Protein AF-A0A7Y0JKX0-F1 (afdb_monomer_lite)

Structure (mmCIF, N/CA/C/O backbone):
data_AF-A0A7Y0JKX0-F1
#
_entry.id   AF-A0A7Y0JKX0-F1
#
loop_
_atom_site.group_PDB
_atom_site.id
_atom_site.type_symbol
_atom_site.label_atom_id
_atom_site.label_alt_id
_atom_site.label_comp_id
_atom_site.label_asym_id
_atom_site.label_entity_id
_atom_site.label_seq_id
_atom_site.pdbx_PDB_ins_code
_atom_site.Cartn_x
_atom_site.Cartn_y
_atom_site.Cartn_z
_atom_site.occupancy
_atom_site.B_iso_or_equiv
_atom_site.auth_seq_id
_atom_site.auth_comp_id
_atom_site.auth_asym_id
_atom_site.auth_atom_id
_atom_site.pdbx_PDB_model_num
ATOM 1 N N . MET A 1 1 ? -9.234 -8.652 -4.393 1.00 89.75 1 MET A N 1
ATOM 2 C CA . MET A 1 1 ? -8.025 -9.480 -4.237 1.00 89.75 1 MET A CA 1
ATOM 3 C C . MET A 1 1 ? -7.405 -9.195 -2.875 1.00 89.75 1 MET A C 1
ATOM 5 O O . MET A 1 1 ? -7.487 -8.053 -2.423 1.00 89.75 1 MET A O 1
ATOM 9 N N . PRO A 1 2 ? -6.842 -10.199 -2.181 1.00 92.75 2 PRO A N 1
ATOM 10 C CA . PRO A 1 2 ? -6.149 -9.977 -0.912 1.00 92.75 2 PRO A CA 1
ATOM 11 C C . PRO A 1 2 ? -4.874 -9.144 -1.111 1.00 92.75 2 PRO A C 1
ATOM 13 O O . PRO A 1 2 ? -4.319 -9.102 -2.211 1.00 92.75 2 PRO A O 1
ATOM 16 N N . LEU A 1 3 ? -4.407 -8.482 -0.050 1.00 92.75 3 LEU A N 1
ATOM 17 C CA . LEU A 1 3 ? -3.132 -7.764 -0.080 1.00 92.75 3 LEU A CA 1
ATOM 18 C C . LEU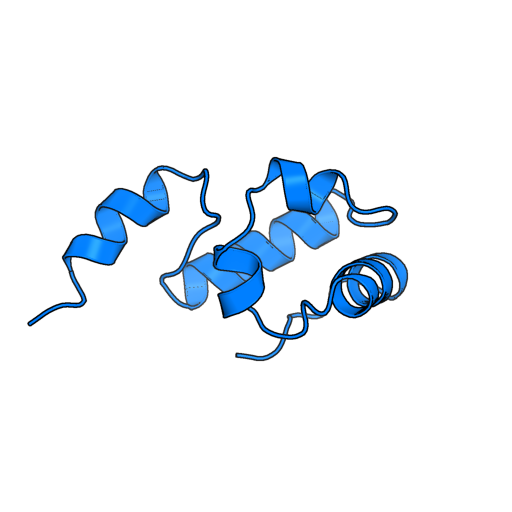 A 1 3 ? -1.948 -8.743 -0.176 1.00 92.75 3 LEU A C 1
ATOM 20 O O . LEU A 1 3 ? -1.991 -9.819 0.425 1.00 92.75 3 LEU A O 1
ATOM 24 N N . PRO A 1 4 ? -0.868 -8.376 -0.889 1.00 92.94 4 PRO A N 1
ATOM 25 C CA . PRO A 1 4 ? 0.363 -9.157 -0.879 1.00 92.94 4 PRO A CA 1
ATOM 26 C C . PRO A 1 4 ? 1.027 -9.108 0.507 1.00 92.94 4 PRO A C 1
ATOM 28 O O . PRO A 1 4 ? 0.657 -8.326 1.380 1.00 92.94 4 PRO A O 1
ATOM 31 N N . HIS A 1 5 ? 2.062 -9.918 0.719 1.00 92.38 5 HIS A N 1
ATOM 32 C CA . HIS A 1 5 ? 2.865 -9.825 1.940 1.00 92.38 5 HIS A CA 1
ATOM 33 C C . HIS A 1 5 ? 3.721 -8.547 1.918 1.00 92.38 5 HIS A C 1
ATOM 35 O O . HIS A 1 5 ? 4.607 -8.413 1.071 1.00 92.38 5 HIS A O 1
ATOM 41 N N . LEU A 1 6 ? 3.456 -7.626 2.850 1.00 90.94 6 LEU A N 1
ATOM 42 C CA . LEU A 1 6 ? 4.091 -6.298 2.928 1.00 90.94 6 LEU A CA 1
ATOM 43 C C . LEU A 1 6 ? 5.006 -6.122 4.151 1.00 90.94 6 LEU A C 1
ATOM 45 O O . LEU A 1 6 ? 5.775 -5.167 4.211 1.00 90.94 6 LEU A O 1
ATOM 49 N N . GLY A 1 7 ? 4.941 -7.048 5.109 1.00 90.50 7 GLY A N 1
ATOM 50 C CA . GLY A 1 7 ? 5.538 -6.907 6.437 1.00 90.50 7 GLY A CA 1
ATOM 51 C C . GLY A 1 7 ? 4.530 -6.374 7.459 1.00 90.50 7 GLY A C 1
ATOM 52 O O . GLY A 1 7 ? 3.557 -5.708 7.109 1.00 90.50 7 GLY A O 1
ATOM 53 N N . ALA A 1 8 ? 4.757 -6.679 8.740 1.00 91.19 8 ALA A N 1
ATOM 54 C CA . ALA A 1 8 ? 3.776 -6.428 9.798 1.00 91.19 8 ALA A CA 1
ATOM 55 C C . ALA A 1 8 ? 3.381 -4.945 9.928 1.00 91.19 8 ALA A C 1
ATOM 57 O O . ALA A 1 8 ? 2.206 -4.650 10.128 1.00 91.19 8 ALA A O 1
ATOM 58 N N . ALA A 1 9 ? 4.335 -4.021 9.783 1.00 92.19 9 ALA A N 1
ATOM 59 C CA . ALA A 1 9 ? 4.090 -2.583 9.900 1.00 92.19 9 ALA A CA 1
ATOM 60 C C . ALA A 1 9 ? 3.170 -2.059 8.783 1.00 92.19 9 ALA A C 1
ATOM 62 O O . ALA A 1 9 ? 2.107 -1.513 9.070 1.00 92.19 9 ALA A O 1
ATOM 63 N N . ALA A 1 10 ? 3.521 -2.316 7.519 1.00 93.31 10 ALA A N 1
ATOM 64 C CA . ALA A 1 10 ? 2.724 -1.910 6.363 1.00 93.31 10 ALA A CA 1
ATOM 65 C C . ALA A 1 10 ? 1.325 -2.548 6.361 1.00 93.31 10 ALA A C 1
ATOM 67 O O . ALA A 1 10 ? 0.333 -1.864 6.118 1.00 93.31 10 ALA A O 1
ATOM 68 N N . THR A 1 11 ? 1.224 -3.844 6.687 1.00 93.38 11 THR A N 1
ATOM 69 C CA . THR A 1 11 ? -0.075 -4.523 6.800 1.00 93.38 11 THR A CA 1
ATOM 70 C C . THR A 1 11 ? -0.939 -3.895 7.894 1.00 93.38 11 THR A C 1
ATOM 72 O O . THR A 1 11 ? -2.115 -3.641 7.659 1.00 93.38 11 THR A O 1
ATOM 75 N N . ARG A 1 12 ? -0.377 -3.598 9.074 1.00 94.31 12 ARG A N 1
ATOM 76 C CA . ARG A 1 12 ? -1.125 -2.939 10.158 1.00 94.31 12 ARG A CA 1
ATOM 77 C C . ARG A 1 12 ? -1.580 -1.537 9.770 1.00 94.31 12 ARG A C 1
ATOM 79 O O . ARG A 1 12 ? -2.717 -1.190 10.065 1.00 94.31 12 ARG A O 1
ATOM 86 N N . ALA A 1 13 ? -0.731 -0.763 9.102 1.00 94.19 13 ALA A N 1
ATOM 87 C CA . ALA A 1 13 ? -1.058 0.597 8.688 1.00 94.19 13 ALA A CA 1
ATOM 88 C C . ALA A 1 13 ? -2.219 0.639 7.683 1.00 94.19 13 ALA A C 1
ATOM 90 O O . ALA A 1 13 ? -3.132 1.446 7.833 1.00 94.19 13 ALA A O 1
ATOM 91 N N . LEU A 1 14 ? -2.224 -0.272 6.704 1.00 93.00 14 LEU A N 1
ATOM 92 C CA . LEU A 1 14 ? -3.321 -0.401 5.741 1.00 93.00 14 LEU A CA 1
ATOM 93 C C . LEU A 1 14 ? -4.612 -0.879 6.416 1.00 93.00 14 LEU A C 1
ATOM 95 O O . LEU A 1 14 ? -5.661 -0.259 6.250 1.00 93.00 14 LEU A O 1
ATOM 99 N N . THR A 1 15 ? -4.535 -1.922 7.246 1.00 93.31 15 THR A N 1
ATOM 100 C CA . THR A 1 15 ? -5.704 -2.437 7.975 1.00 93.31 15 THR A CA 1
ATOM 101 C C . THR A 1 15 ? -6.297 -1.391 8.922 1.00 93.31 15 THR A C 1
ATOM 103 O O . THR A 1 15 ? -7.517 -1.302 9.029 1.00 93.31 15 THR A O 1
ATOM 106 N N . ALA A 1 16 ? -5.469 -0.565 9.570 1.00 93.12 16 ALA A N 1
ATOM 107 C CA . ALA A 1 16 ? -5.930 0.528 10.430 1.00 93.12 16 ALA A CA 1
ATOM 108 C C . ALA A 1 16 ? -6.738 1.593 9.665 1.00 93.12 16 ALA A C 1
ATOM 110 O O . ALA A 1 16 ? -7.602 2.236 10.250 1.00 93.12 16 ALA A O 1
ATOM 111 N N . GLN A 1 17 ? -6.500 1.737 8.358 1.00 92.62 17 GLN A N 1
ATOM 112 C CA . GLN A 1 17 ? -7.279 2.587 7.451 1.00 92.62 17 GLN A CA 1
ATOM 113 C C . GLN A 1 17 ? -8.475 1.852 6.813 1.00 92.62 17 GLN A C 1
ATOM 115 O O . GLN A 1 17 ? -9.127 2.380 5.917 1.00 92.62 17 GLN A O 1
ATOM 120 N N . GLY A 1 18 ? -8.757 0.605 7.213 1.00 94.44 18 GLY A N 1
ATOM 121 C CA . GLY A 1 18 ? -9.797 -0.231 6.600 1.00 94.44 18 GLY A CA 1
ATOM 122 C C . GLY A 1 18 ? -9.436 -0.768 5.207 1.00 94.44 18 GLY A C 1
ATOM 123 O O . GLY A 1 18 ? -10.289 -1.327 4.510 1.00 94.44 18 GLY A O 1
ATOM 124 N N . VAL A 1 19 ? -8.176 -0.623 4.793 1.00 95.25 19 VAL A N 1
ATOM 125 C CA . VAL A 1 19 ? -7.662 -1.089 3.503 1.00 95.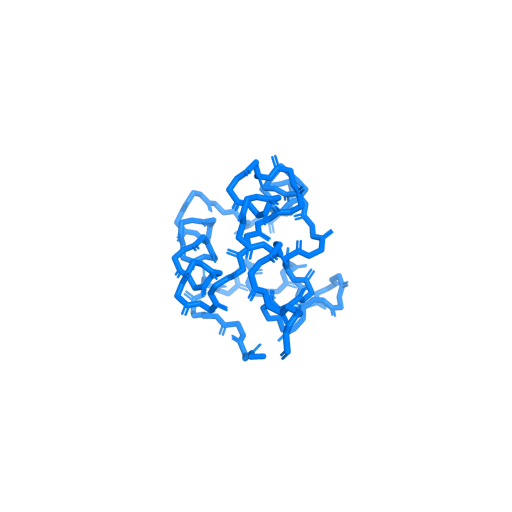25 19 VAL A CA 1
ATOM 126 C C . VAL A 1 19 ? -7.159 -2.516 3.671 1.00 95.25 19 VAL A C 1
ATOM 128 O O . VAL A 1 19 ? -6.066 -2.762 4.173 1.00 95.25 19 VAL A O 1
ATOM 131 N N . VAL A 1 20 ? -7.975 -3.475 3.247 1.00 94.75 20 VAL A N 1
ATOM 132 C CA . VAL A 1 20 ? -7.708 -4.916 3.400 1.00 94.75 20 VAL A CA 1
ATOM 133 C C . VAL A 1 20 ? -7.693 -5.660 2.063 1.00 94.75 20 VAL A C 1
ATOM 135 O O . VAL A 1 20 ? -7.429 -6.863 2.012 1.00 94.75 20 VAL A O 1
ATOM 138 N N . ARG A 1 21 ? -7.960 -4.952 0.961 1.00 95.69 21 ARG A N 1
ATOM 139 C CA . ARG A 1 21 ? -7.995 -5.481 -0.405 1.00 95.69 21 ARG A CA 1
ATOM 140 C C . ARG A 1 21 ? -7.214 -4.597 -1.366 1.00 95.69 21 ARG A C 1
ATOM 142 O O . ARG A 1 21 ? -7.135 -3.383 -1.197 1.00 95.69 21 ARG A O 1
ATOM 149 N N . LEU A 1 22 ? -6.683 -5.219 -2.412 1.00 95.06 22 LEU A N 1
ATOM 150 C CA . LEU A 1 22 ? -5.867 -4.560 -3.428 1.00 95.06 22 LEU A CA 1
ATOM 151 C C . LEU A 1 22 ? -6.635 -3.475 -4.205 1.00 95.06 22 LEU A C 1
ATOM 153 O O . LEU A 1 22 ? -6.079 -2.436 -4.536 1.00 95.06 22 LEU A O 1
ATOM 157 N N . GLU A 1 23 ? -7.929 -3.669 -4.442 1.00 94.19 23 GLU A N 1
ATOM 158 C CA . GLU A 1 23 ? -8.789 -2.699 -5.128 1.00 94.19 23 GLU A CA 1
ATOM 159 C C . GLU A 1 23 ? -8.976 -1.414 -4.311 1.00 94.19 23 GLU A C 1
ATOM 161 O O . GLU A 1 23 ? -9.067 -0.327 -4.870 1.00 94.19 23 GLU A O 1
ATOM 166 N N . GLN A 1 24 ? -8.986 -1.525 -2.980 1.00 95.75 24 GLN A N 1
ATOM 167 C CA . GLN A 1 24 ? -9.043 -0.358 -2.097 1.00 95.75 24 GLN A CA 1
ATOM 168 C C . GLN A 1 24 ? -7.730 0.429 -2.158 1.00 95.75 24 GLN A C 1
ATOM 170 O O . GLN A 1 24 ? -7.747 1.655 -2.140 1.00 95.75 24 GLN A O 1
ATOM 175 N N . VAL A 1 25 ? -6.599 -0.273 -2.296 1.00 95.44 25 VAL A N 1
ATOM 176 C CA . VAL A 1 25 ? -5.288 0.352 -2.513 1.00 95.44 25 VAL A CA 1
ATOM 177 C C . VAL A 1 25 ? -5.254 1.115 -3.840 1.00 95.44 25 VAL A C 1
ATOM 179 O O . VAL A 1 25 ? -4.703 2.208 -3.884 1.00 95.44 25 VAL A O 1
ATOM 182 N N . ALA A 1 26 ? -5.874 0.592 -4.903 1.00 95.31 26 ALA A N 1
ATOM 183 C CA . ALA A 1 26 ? -5.971 1.283 -6.195 1.00 95.31 26 ALA A CA 1
ATOM 184 C C . ALA A 1 26 ? -6.712 2.635 -6.103 1.00 95.31 26 ALA A C 1
ATOM 186 O O . ALA A 1 26 ? -6.458 3.542 -6.891 1.00 95.31 26 ALA A O 1
ATOM 187 N N . GLY A 1 27 ? -7.607 2.788 -5.120 1.00 94.12 27 GLY A N 1
ATOM 188 C CA . GLY A 1 27 ? -8.292 4.051 -4.829 1.00 94.12 27 GLY A CA 1
ATOM 189 C C . GLY A 1 27 ? -7.417 5.108 -4.144 1.00 94.12 27 GLY A C 1
ATOM 190 O O . GLY A 1 27 ? -7.821 6.272 -4.073 1.00 94.12 27 GLY A O 1
ATOM 191 N N . LEU A 1 28 ? -6.235 4.729 -3.657 1.00 94.75 28 LEU A N 1
ATOM 192 C CA . LEU A 1 28 ? -5.263 5.620 -3.028 1.00 94.75 28 LEU A CA 1
ATOM 193 C C . LEU A 1 28 ? -4.181 6.044 -4.021 1.00 94.75 28 LEU A C 1
ATOM 195 O O . LEU A 1 28 ? -3.907 5.357 -5.008 1.00 94.75 28 LEU A O 1
ATOM 199 N N . SER A 1 29 ? -3.545 7.176 -3.743 1.00 94.44 29 SER A N 1
ATOM 200 C CA . SER A 1 29 ? -2.331 7.604 -4.427 1.00 94.44 29 SER A CA 1
ATOM 201 C C . SER A 1 29 ? -1.098 6.876 -3.879 1.00 94.44 29 SER A C 1
ATOM 203 O O . SER A 1 29 ? -1.070 6.437 -2.724 1.00 94.44 29 SER A O 1
ATOM 205 N N . ALA A 1 30 ? -0.044 6.769 -4.687 1.00 92.69 30 ALA A N 1
ATOM 206 C CA . ALA A 1 30 ? 1.230 6.218 -4.238 1.00 92.69 30 ALA A CA 1
ATOM 207 C C . ALA A 1 30 ? 1.787 7.014 -3.044 1.00 92.69 30 ALA A C 1
ATOM 209 O O . ALA A 1 30 ? 2.326 6.426 -2.106 1.00 92.69 30 ALA A O 1
ATOM 210 N N . ALA A 1 31 ? 1.604 8.338 -3.057 1.00 91.88 31 ALA A N 1
ATOM 211 C CA . ALA A 1 31 ? 2.021 9.228 -1.978 1.00 91.88 31 ALA A CA 1
ATOM 212 C C . ALA A 1 31 ? 1.205 9.030 -0.687 1.00 91.88 31 ALA A C 1
ATOM 214 O O . ALA A 1 31 ? 1.788 8.983 0.393 1.00 91.88 31 ALA A O 1
ATOM 215 N N . GLU A 1 32 ? -0.120 8.862 -0.778 1.00 93.56 32 GLU A N 1
ATOM 216 C CA . GLU A 1 32 ? -0.987 8.564 0.375 1.00 93.56 32 GLU A CA 1
ATOM 217 C C . GLU A 1 32 ? -0.572 7.250 1.035 1.00 93.56 32 GLU A C 1
ATOM 219 O O . GLU A 1 32 ? -0.447 7.172 2.255 1.00 93.56 32 GLU A O 1
ATOM 224 N N . VAL A 1 33 ? -0.303 6.230 0.220 1.00 93.06 33 VAL A N 1
ATOM 225 C CA . VAL A 1 33 ? 0.151 4.920 0.690 1.00 93.06 33 VAL A CA 1
ATOM 226 C C . VAL A 1 33 ? 1.537 5.010 1.325 1.00 93.06 33 VAL A C 1
ATOM 228 O O . VAL A 1 33 ? 1.756 4.414 2.374 1.00 93.06 33 VAL A O 1
ATOM 231 N N . GLN A 1 34 ? 2.460 5.773 0.738 1.00 91.38 34 GLN A N 1
ATOM 232 C CA . GLN A 1 34 ? 3.802 5.983 1.286 1.00 91.38 34 GLN A CA 1
ATOM 233 C C . GLN A 1 34 ? 3.799 6.806 2.585 1.00 91.38 34 GLN A C 1
ATOM 235 O O . GLN A 1 34 ? 4.678 6.626 3.425 1.00 91.38 34 GLN A O 1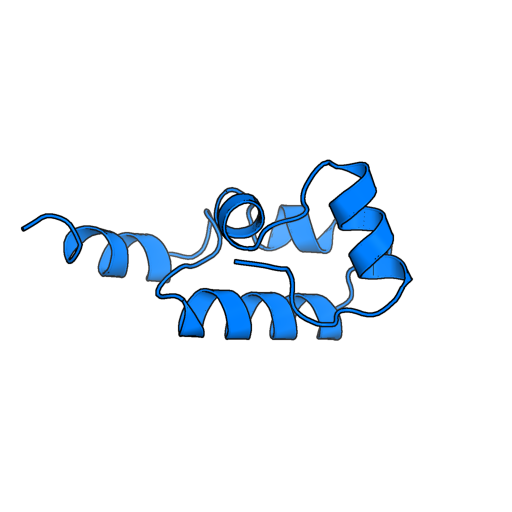
ATOM 240 N N . ALA A 1 35 ? 2.814 7.686 2.773 1.00 92.06 35 ALA A N 1
ATOM 241 C CA . ALA A 1 35 ? 2.654 8.465 3.999 1.00 92.06 35 ALA A CA 1
ATOM 242 C C . ALA A 1 35 ? 2.172 7.618 5.192 1.00 92.06 35 ALA A C 1
ATOM 244 O O . ALA A 1 35 ? 2.304 8.040 6.343 1.00 92.06 35 ALA A O 1
ATOM 245 N N . LEU A 1 36 ? 1.630 6.417 4.950 1.00 90.38 36 LEU A N 1
ATOM 246 C CA . LEU A 1 36 ? 1.232 5.505 6.017 1.00 90.38 36 LEU A CA 1
ATOM 247 C C . LEU A 1 36 ? 2.460 5.018 6.794 1.00 90.38 36 LEU A C 1
ATOM 249 O O . LEU A 1 36 ? 3.406 4.458 6.235 1.00 90.38 36 LEU A O 1
ATOM 253 N N . HIS A 1 37 ? 2.424 5.192 8.117 1.00 83.94 37 HIS A N 1
ATOM 254 C CA . HIS A 1 37 ? 3.530 4.818 8.991 1.00 83.94 37 HIS A CA 1
ATOM 255 C C . HIS A 1 37 ? 3.894 3.333 8.822 1.00 83.94 37 HIS A C 1
ATOM 257 O O . HIS A 1 37 ? 3.065 2.450 9.027 1.00 83.94 37 HIS A O 1
ATOM 263 N N . GLY A 1 38 ? 5.142 3.050 8.444 1.00 83.12 38 GLY A N 1
ATOM 264 C CA . GLY A 1 38 ? 5.620 1.683 8.215 1.00 83.12 38 GLY A CA 1
ATOM 265 C C . GLY A 1 38 ? 5.448 1.152 6.787 1.00 83.12 38 GLY A C 1
ATOM 266 O O . GLY A 1 38 ? 5.858 0.018 6.524 1.00 83.12 38 GLY A O 1
ATOM 267 N N . VAL A 1 39 ? 4.914 1.944 5.850 1.00 89.25 39 VAL A N 1
ATOM 268 C CA . VAL A 1 39 ? 4.938 1.627 4.414 1.00 89.25 39 VAL A CA 1
ATOM 269 C C . VAL A 1 39 ? 6.215 2.188 3.787 1.00 89.25 39 VAL A C 1
ATOM 271 O O . VAL A 1 39 ? 6.288 3.321 3.325 1.00 89.25 39 VAL A O 1
ATOM 274 N N . GLY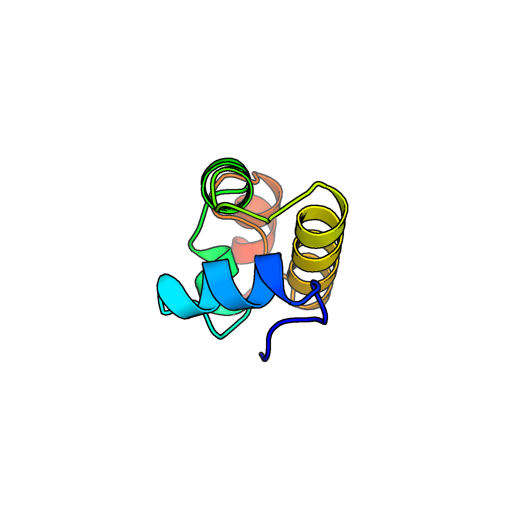 A 1 40 ? 7.261 1.364 3.791 1.00 89.75 40 GLY A N 1
ATOM 275 C CA . GLY A 1 40 ? 8.528 1.677 3.131 1.00 89.7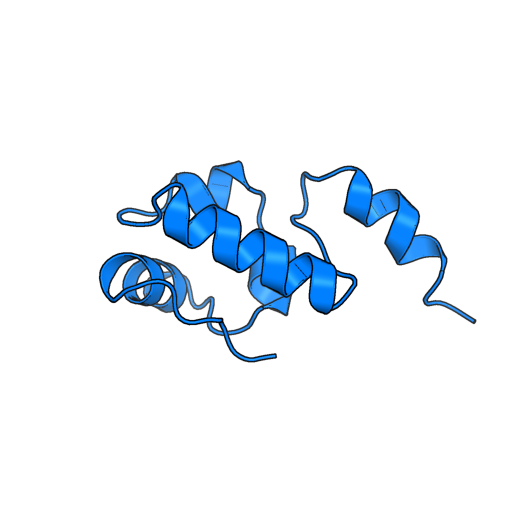5 40 GLY A CA 1
ATOM 276 C C . GLY A 1 40 ? 8.530 1.382 1.621 1.00 89.75 40 GLY A C 1
ATOM 277 O O . GLY A 1 40 ? 7.582 0.789 1.095 1.00 89.75 40 GLY A O 1
ATOM 278 N N . PRO A 1 41 ? 9.639 1.696 0.919 1.00 90.25 41 PRO A N 1
ATOM 279 C CA . PRO A 1 41 ? 9.790 1.448 -0.521 1.00 90.25 41 PRO A CA 1
ATOM 280 C C . PRO A 1 41 ? 9.586 -0.026 -0.902 1.00 90.25 41 PRO A C 1
ATOM 282 O O . PRO A 1 41 ? 9.039 -0.322 -1.962 1.00 90.25 41 PRO A O 1
ATOM 285 N N . TYR A 1 42 ? 9.945 -0.956 -0.009 1.00 92.38 42 TYR A N 1
ATOM 286 C CA . TYR A 1 42 ? 9.675 -2.384 -0.181 1.00 92.38 42 TYR A CA 1
ATOM 287 C C . TYR A 1 42 ? 8.172 -2.690 -0.306 1.00 92.38 42 TYR A C 1
ATOM 289 O O . TYR A 1 42 ? 7.740 -3.335 -1.263 1.00 92.38 42 TYR A O 1
ATOM 297 N N . ALA A 1 43 ? 7.363 -2.210 0.643 1.00 94.19 43 ALA A N 1
ATOM 298 C CA . ALA A 1 43 ? 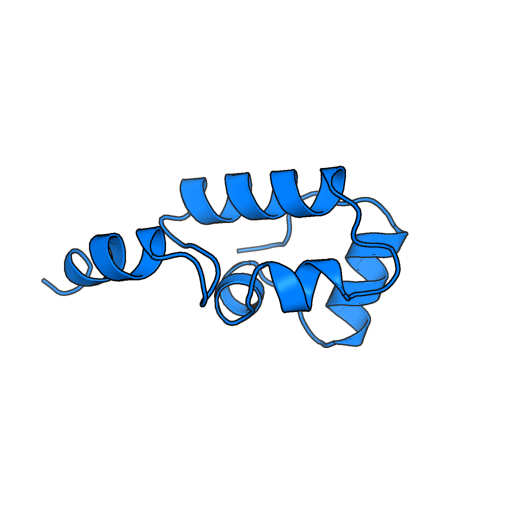5.921 -2.437 0.638 1.00 94.19 43 ALA A CA 1
ATOM 299 C C . ALA A 1 43 ? 5.260 -1.744 -0.562 1.00 94.19 43 ALA A C 1
ATOM 301 O O . ALA A 1 43 ? 4.421 -2.343 -1.234 1.00 94.19 43 ALA A O 1
ATOM 302 N N . LEU A 1 44 ? 5.699 -0.525 -0.887 1.00 93.31 44 LEU A N 1
ATOM 303 C CA . LEU A 1 44 ? 5.193 0.222 -2.036 1.00 93.31 44 LEU A CA 1
ATOM 304 C C . LEU A 1 44 ? 5.465 -0.509 -3.363 1.00 93.31 44 LEU A C 1
ATOM 306 O O . LEU A 1 44 ? 4.560 -0.642 -4.185 1.00 93.31 44 LEU A O 1
ATOM 310 N N . GLY A 1 45 ? 6.671 -1.056 -3.550 1.00 93.62 45 GLY A N 1
ATOM 311 C CA . GLY A 1 45 ? 7.017 -1.849 -4.734 1.00 93.62 45 GLY A CA 1
ATOM 312 C C . GLY A 1 45 ? 6.189 -3.133 -4.860 1.00 93.62 45 GLY A C 1
ATOM 313 O O . GLY A 1 45 ? 5.746 -3.489 -5.950 1.00 93.62 45 GLY A O 1
ATOM 314 N N . ARG A 1 46 ? 5.902 -3.804 -3.738 1.00 95.81 46 ARG A N 1
ATOM 315 C CA . ARG A 1 46 ? 5.036 -4.996 -3.712 1.00 95.81 46 ARG A CA 1
ATOM 316 C C . ARG A 1 46 ? 3.586 -4.668 -4.055 1.00 95.81 46 ARG A C 1
ATOM 318 O O . ARG A 1 46 ? 2.963 -5.423 -4.798 1.00 95.81 46 ARG A O 1
ATOM 325 N N . LEU A 1 47 ? 3.058 -3.560 -3.536 1.00 95.00 47 LEU A N 1
ATOM 326 C CA . LEU A 1 47 ? 1.723 -3.076 -3.889 1.00 95.00 47 LEU A CA 1
ATOM 327 C C . LEU A 1 47 ? 1.641 -2.728 -5.372 1.00 95.00 47 LEU A C 1
ATOM 329 O O . LEU A 1 47 ? 0.708 -3.167 -6.035 1.00 95.00 47 LEU A O 1
ATOM 333 N N . ARG A 1 48 ? 2.644 -2.020 -5.903 1.00 94.50 48 ARG A N 1
ATOM 334 C CA . ARG A 1 48 ? 2.742 -1.694 -7.329 1.00 94.50 48 ARG A CA 1
ATOM 335 C C . ARG A 1 48 ? 2.677 -2.948 -8.198 1.00 94.50 48 ARG A C 1
ATOM 337 O O . ARG A 1 48 ? 1.807 -3.043 -9.052 1.00 94.50 48 ARG A O 1
ATOM 344 N N . ALA A 1 49 ? 3.540 -3.926 -7.925 1.00 94.62 49 ALA A N 1
ATOM 345 C CA . ALA A 1 49 ? 3.588 -5.171 -8.688 1.00 94.62 49 ALA A CA 1
ATOM 346 C C . ALA A 1 49 ? 2.266 -5.952 -8.619 1.00 94.62 49 ALA A C 1
ATOM 348 O O . ALA A 1 49 ? 1.810 -6.485 -9.627 1.00 94.62 49 ALA A O 1
ATOM 349 N N . ALA A 1 50 ? 1.632 -6.002 -7.443 1.00 95.56 50 ALA A N 1
ATOM 350 C CA . ALA A 1 50 ? 0.335 -6.652 -7.285 1.00 95.56 50 ALA A CA 1
ATOM 351 C C . ALA A 1 50 ? -0.769 -5.922 -8.066 1.00 95.56 50 ALA A C 1
ATOM 353 O O . ALA A 1 50 ? -1.565 -6.576 -8.737 1.00 95.56 50 ALA A O 1
ATOM 354 N N . LEU A 1 51 ? -0.803 -4.586 -8.007 1.00 94.88 51 LEU A N 1
ATOM 355 C CA . LEU A 1 51 ? -1.741 -3.765 -8.774 1.00 94.88 51 LEU A CA 1
ATOM 356 C C . LEU A 1 51 ? -1.565 -3.996 -10.275 1.00 94.88 51 LEU A C 1
ATOM 358 O O . LEU A 1 51 ? -2.544 -4.302 -10.947 1.00 94.88 51 LEU A O 1
ATOM 362 N N . ASP A 1 52 ? -0.336 -3.925 -10.787 1.00 93.94 52 ASP A N 1
ATOM 363 C CA . ASP A 1 52 ? -0.059 -4.131 -12.211 1.00 93.94 52 ASP A CA 1
ATOM 364 C C . ASP A 1 52 ? -0.443 -5.550 -12.667 1.00 93.94 52 ASP A C 1
ATOM 366 O O . ASP A 1 52 ? -1.066 -5.706 -13.717 1.00 93.94 52 ASP A O 1
ATOM 370 N N . ALA A 1 53 ? -0.167 -6.580 -11.856 1.00 93.25 53 ALA A N 1
ATOM 371 C CA . ALA A 1 53 ? -0.589 -7.956 -12.137 1.00 93.25 53 ALA A CA 1
ATOM 372 C C . ALA A 1 53 ? -2.120 -8.125 -12.169 1.00 93.25 53 ALA A C 1
ATOM 374 O O . ALA A 1 53 ? -2.633 -8.996 -12.869 1.00 93.25 53 ALA A O 1
ATOM 375 N N . ALA A 1 54 ? -2.848 -7.284 -11.432 1.00 91.56 54 ALA A N 1
ATOM 376 C CA . ALA A 1 54 ? -4.307 -7.225 -11.438 1.00 91.56 54 ALA A CA 1
ATOM 377 C C . ALA A 1 54 ? -4.878 -6.285 -12.520 1.00 91.56 54 ALA A C 1
ATOM 379 O O . ALA A 1 54 ? -6.091 -6.087 -12.575 1.00 91.56 54 ALA A O 1
ATOM 380 N N . GLY A 1 55 ? -4.033 -5.668 -13.357 1.00 93.12 55 GLY A N 1
ATOM 381 C CA . GLY A 1 55 ? -4.454 -4.657 -14.334 1.00 93.12 55 GLY A CA 1
ATOM 382 C C . GLY A 1 55 ? -4.898 -3.327 -13.709 1.00 93.12 55 GLY A C 1
ATOM 383 O O . GLY A 1 55 ? -5.499 -2.493 -14.386 1.00 93.12 55 GLY A O 1
ATOM 384 N N . LEU A 1 56 ? -4.603 -3.119 -12.427 1.00 93.88 56 LEU A N 1
ATOM 385 C CA . LEU A 1 56 ? -4.898 -1.916 -11.658 1.00 93.88 56 LEU A CA 1
ATOM 386 C C . LEU A 1 56 ? -3.684 -0.971 -11.635 1.00 93.88 56 LEU A C 1
ATOM 388 O O . LEU A 1 56 ? -2.624 -1.235 -12.205 1.00 93.88 56 LEU A O 1
ATOM 392 N N . ALA A 1 57 ? -3.847 0.174 -10.983 1.00 94.06 57 ALA A N 1
ATOM 393 C CA . ALA A 1 57 ? -2.762 1.073 -10.606 1.00 94.06 57 ALA A CA 1
ATOM 394 C C . ALA A 1 57 ? -3.232 1.979 -9.457 1.00 94.06 57 ALA A C 1
ATOM 396 O O . ALA A 1 57 ? -4.425 2.009 -9.155 1.00 94.06 57 ALA A O 1
ATOM 397 N N . PHE A 1 58 ? -2.307 2.696 -8.812 1.00 94.81 58 PHE A N 1
ATOM 398 C CA . PHE A 1 58 ? -2.688 3.755 -7.874 1.00 94.81 58 PHE A CA 1
ATOM 399 C C . PHE A 1 58 ? -3.439 4.870 -8.605 1.00 94.81 58 PHE A C 1
ATOM 401 O O . PHE A 1 58 ? -3.255 5.080 -9.807 1.00 94.81 58 PHE A O 1
ATOM 408 N N . ARG A 1 59 ? -4.249 5.614 -7.854 1.00 94.44 59 ARG A N 1
ATOM 409 C CA . ARG A 1 59 ? -5.109 6.685 -8.367 1.00 94.44 59 ARG A CA 1
ATOM 410 C C . ARG A 1 59 ? -4.340 7.780 -9.106 1.00 94.44 59 ARG A C 1
ATOM 412 O O . ARG A 1 59 ? -4.845 8.336 -10.075 1.00 94.44 59 ARG A O 1
ATOM 419 N N . ASP A 1 60 ? -3.147 8.108 -8.626 1.00 89.94 60 ASP A N 1
ATOM 420 C CA . ASP A 1 60 ? -2.265 9.142 -9.174 1.00 89.94 60 ASP A CA 1
ATOM 421 C C . ASP A 1 60 ? -1.306 8.619 -10.251 1.00 89.94 60 ASP A C 1
ATOM 423 O O . ASP A 1 60 ? -0.530 9.397 -10.804 1.00 89.94 60 ASP A O 1
ATOM 427 N N . ASP A 1 61 ? -1.351 7.324 -10.577 1.00 83.69 61 ASP A N 1
ATOM 428 C CA . ASP A 1 61 ? -0.506 6.776 -11.624 1.00 83.69 61 ASP A CA 1
ATOM 429 C C . ASP A 1 61 ? -1.195 6.890 -12.998 1.00 83.69 61 ASP A C 1
ATOM 431 O O . ASP A 1 61 ? -2.214 6.231 -13.243 1.00 83.69 61 ASP A O 1
ATOM 435 N N . PRO A 1 62 ? -0.641 7.670 -13.946 1.00 62.31 62 PRO A N 1
ATOM 436 C CA . PRO A 1 62 ? -1.212 7.826 -15.285 1.00 62.31 62 PRO A CA 1
ATOM 437 C C . PRO A 1 62 ? -1.289 6.507 -16.078 1.00 62.31 62 PRO A C 1
ATOM 439 O O . PRO A 1 62 ? -2.005 6.437 -17.083 1.00 62.31 62 PRO A O 1
ATOM 442 N N . GLY A 1 63 ? -0.603 5.444 -15.638 1.00 61.94 63 GLY A N 1
ATOM 443 C CA . GLY A 1 63 ? -0.784 4.087 -16.156 1.00 61.94 63 GLY A CA 1
ATOM 444 C C . GLY A 1 63 ? -2.205 3.536 -15.966 1.00 61.94 63 GLY A C 1
ATOM 445 O O . GLY A 1 63 ? -2.682 2.800 -16.831 1.00 61.94 63 GLY A O 1
ATOM 446 N N . ALA A 1 64 ? -2.920 3.940 -14.907 1.00 56.41 64 ALA A N 1
ATOM 447 C CA . ALA A 1 64 ? -4.309 3.539 -14.652 1.00 56.41 64 ALA A CA 1
ATOM 448 C C . ALA A 1 64 ? -5.274 4.089 -15.712 1.00 56.41 64 ALA A C 1
ATOM 450 O O . ALA A 1 64 ? -6.103 3.353 -16.251 1.00 56.41 64 ALA A O 1
ATOM 451 N N . ALA A 1 65 ? -5.130 5.375 -16.054 1.00 53.94 65 ALA A N 1
ATOM 452 C CA . ALA A 1 65 ? -6.029 6.081 -16.966 1.00 53.94 65 ALA A CA 1
ATOM 453 C C . ALA A 1 65 ? -6.003 5.501 -18.392 1.00 53.94 65 ALA A C 1
ATOM 455 O O . ALA A 1 65 ? -7.033 5.464 -19.061 1.00 53.94 65 ALA A O 1
ATOM 456 N N . ARG A 1 66 ? -4.849 4.987 -18.846 1.00 57.66 66 ARG A N 1
ATOM 457 C CA . ARG A 1 66 ? -4.734 4.324 -20.160 1.00 57.66 66 ARG A CA 1
ATOM 458 C C . ARG A 1 66 ? -5.220 2.872 -20.162 1.00 57.66 66 ARG A C 1
ATOM 460 O O . ARG A 1 66 ? -5.580 2.371 -21.221 1.00 57.66 66 ARG A O 1
ATOM 467 N N . ARG A 1 67 ? -5.240 2.195 -19.006 1.00 60.62 67 ARG A N 1
ATOM 468 C CA . ARG A 1 67 ? -5.638 0.778 -18.882 1.00 60.62 67 ARG A CA 1
ATOM 469 C C . ARG A 1 67 ? -7.129 0.590 -18.588 1.00 60.62 67 ARG A C 1
ATOM 471 O O . ARG A 1 67 ? -7.731 -0.344 -19.108 1.00 60.62 67 ARG A O 1
ATOM 478 N N . GLY A 1 68 ? -7.754 1.511 -17.850 1.00 50.41 68 GLY A N 1
ATOM 479 C CA . GLY A 1 68 ? -9.189 1.466 -17.528 1.00 50.41 68 GLY A CA 1
ATOM 480 C C . GLY A 1 68 ? -10.127 1.647 -18.731 1.00 50.41 68 GLY A C 1
ATOM 481 O O . GLY A 1 68 ? -11.264 1.182 -18.696 1.00 50.41 68 GLY A O 1
ATOM 482 N N . ALA A 1 69 ? -9.653 2.251 -19.826 1.00 52.38 69 ALA A N 1
ATOM 483 C CA . ALA A 1 69 ? -10.441 2.419 -21.051 1.00 52.38 69 ALA A CA 1
ATOM 484 C C . ALA A 1 69 ? -10.697 1.099 -21.814 1.00 52.38 69 ALA A C 1
ATOM 486 O O . ALA A 1 69 ? -11.575 1.056 -22.673 1.00 52.38 69 ALA A O 1
ATOM 487 N N . ALA A 1 70 ? -9.965 0.021 -21.507 1.00 48.19 70 ALA A N 1
ATOM 488 C CA . ALA A 1 70 ? -10.069 -1.256 -22.217 1.00 48.19 70 ALA A CA 1
ATOM 489 C C . ALA A 1 70 ? -11.058 -2.262 -21.588 1.00 48.19 70 ALA A C 1
ATOM 491 O O . ALA A 1 70 ? -11.394 -3.250 -22.233 1.00 48.19 70 ALA A O 1
ATOM 492 N N . ALA A 1 71 ? -11.551 -2.026 -20.366 1.00 48.88 71 ALA A N 1
ATOM 493 C CA . ALA A 1 71 ? -12.339 -3.008 -19.603 1.00 48.88 71 ALA A CA 1
ATOM 494 C C . ALA A 1 71 ? -13.870 -2.807 -19.665 1.00 48.88 71 ALA A C 1
ATOM 496 O O . ALA A 1 71 ? -14.605 -3.388 -18.870 1.00 48.88 71 ALA A O 1
ATOM 497 N N . LYS A 1 72 ? -14.367 -1.990 -20.602 1.00 42.81 72 LYS A N 1
ATOM 498 C CA . LYS A 1 72 ? -15.804 -1.807 -20.861 1.00 42.81 72 LYS A CA 1
ATOM 499 C C . LYS A 1 72 ? -16.113 -2.143 -22.321 1.00 42.81 72 LYS A C 1
ATOM 501 O O . LYS A 1 72 ? -16.209 -1.248 -23.158 1.00 42.81 72 LYS A O 1
ATOM 506 N N . ARG A 1 73 ? -16.213 -3.437 -22.623 1.00 42.50 73 ARG A N 1
ATOM 507 C CA . ARG A 1 73 ? -16.875 -3.980 -23.816 1.00 42.50 73 ARG A CA 1
ATOM 508 C C . ARG A 1 73 ? -17.723 -5.171 -23.416 1.00 42.50 73 ARG A C 1
ATOM 510 O O . ARG A 1 73 ? -17.254 -5.925 -22.538 1.00 42.50 73 ARG A O 1
#

Sequence (73 aa):
MPLPHLGAAATRALTAQGVVRLEQVAGLSAAEVQALHGVGPYALGRLRAALDAAGLAFRDDPGAARRGAAAKR

Foldseek 3Di:
DAQDDQDPQLCVQCVVVVNGDLVVQQAAALVRSCPRGPRDPSSSVSSQVVQVVVLGHHPPDVSRVVSVVPPDD

Radius of gyration: 11.92 Å; chains: 1; bounding box: 27×19×34 Å

pLDDT: mean 86.27, std 15.12, range [42.5, 95.81]

Secondary structure (DSSP, 8-state):
-BPP---HHHHHHHHHTT--BHHHHHTS-HHHHHHSTT--HHHHHHHHHHHHHTT---TT-HHHHHHGGGS--